Protein AF-A0A8C4R4C7-F1 (afdb_monomer_lite)

InterPro domains:
  IPR010342 Protein of unknown function DUF938 [PF06080] (3-63)
  IPR010342 Protein of unknown function DUF938 [PTHR20974] (1-64)

Organism: Eptatretus burgeri (NCBI:txid7764)

Secondary structure (DSSP, 8-state):
----HHHHHHHHHHHHHHHHTTTTSS-EEEEEES-TTSHHHHHHHHH-TTEEEEEE-SSHHHHHHHTT-

Radius of gyration: 11.84 Å; chains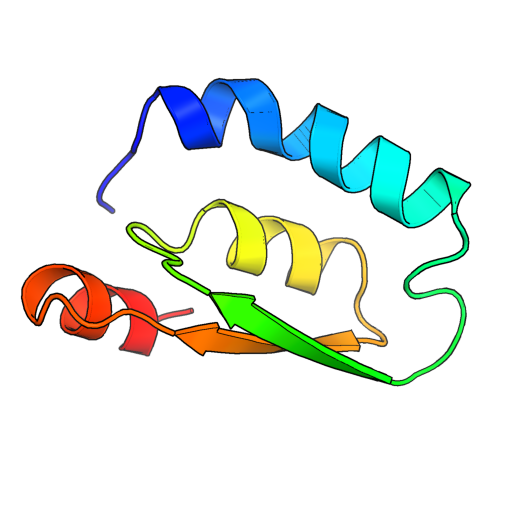: 1; bounding box: 25×22×32 Å

Foldseek 3Di:
DDDDPVCVVCLVVVLVVCVVVVHLVAAEEEEAEQCQQVSNVVVNCVVNVSYHYDYDYPDPVSVVNSVVD

Structure (mmCIF, N/CA/C/O backbone):
data_AF-A0A8C4R4C7-F1
#
_entry.id   AF-A0A8C4R4C7-F1
#
loop_
_atom_site.group_PDB
_atom_site.id
_atom_site.type_symbol
_atom_site.label_atom_id
_atom_site.label_alt_id
_atom_site.label_comp_id
_atom_site.label_asym_id
_atom_site.label_entity_id
_atom_site.label_seq_id
_atom_site.pdbx_PDB_ins_code
_atom_site.Cartn_x
_atom_site.Cartn_y
_atom_site.Cartn_z
_atom_site.occupancy
_atom_site.B_iso_or_equiv
_atom_site.auth_seq_id
_atom_site.auth_comp_id
_atom_site.auth_asym_id
_atom_site.auth_atom_id
_atom_site.pdbx_PDB_model_num
ATOM 1 N N . MET A 1 1 ? 5.555 -12.754 -8.817 1.00 60.06 1 MET A N 1
ATOM 2 C CA . MET A 1 1 ? 5.286 -11.466 -8.149 1.00 60.06 1 MET A CA 1
ATOM 3 C C . MET A 1 1 ? 6.257 -10.448 -8.719 1.00 60.06 1 MET A C 1
ATOM 5 O O . MET A 1 1 ? 7.454 -10.714 -8.707 1.00 60.06 1 MET A O 1
ATOM 9 N N . LEU A 1 2 ? 5.752 -9.368 -9.313 1.00 75.69 2 LEU A N 1
ATOM 10 C CA . LEU A 1 2 ? 6.585 -8.293 -9.849 1.00 75.69 2 LEU A CA 1
ATOM 11 C C . LEU A 1 2 ? 7.113 -7.468 -8.667 1.00 75.69 2 LEU A C 1
ATOM 13 O O . LEU A 1 2 ? 6.335 -7.092 -7.797 1.00 75.69 2 LEU A O 1
ATOM 17 N N . VAL A 1 3 ? 8.425 -7.240 -8.596 1.00 84.75 3 VAL A N 1
ATOM 18 C CA . VAL A 1 3 ? 9.053 -6.480 -7.504 1.00 84.75 3 VAL A CA 1
ATOM 19 C C . VAL A 1 3 ? 9.598 -5.179 -8.075 1.00 84.75 3 VAL A C 1
ATOM 21 O O . VAL A 1 3 ? 10.507 -5.192 -8.901 1.00 84.75 3 VAL A O 1
ATOM 24 N N . ALA A 1 4 ? 9.048 -4.058 -7.620 1.00 92.00 4 ALA A N 1
ATOM 25 C CA . ALA A 1 4 ? 9.531 -2.716 -7.893 1.00 92.00 4 ALA A CA 1
ATOM 26 C C . ALA A 1 4 ? 10.549 -2.320 -6.802 1.00 92.00 4 ALA A C 1
ATOM 28 O O . ALA A 1 4 ? 10.164 -2.153 -5.640 1.00 92.00 4 ALA A O 1
ATOM 29 N N . PRO A 1 5 ? 11.845 -2.142 -7.135 1.00 95.44 5 PRO A N 1
ATOM 30 C CA . PRO A 1 5 ? 12.886 -1.889 -6.134 1.00 95.44 5 PRO A CA 1
ATOM 31 C C . PRO A 1 5 ? 12.632 -0.639 -5.289 1.00 95.44 5 PRO A C 1
ATOM 33 O O . PRO A 1 5 ? 12.862 -0.641 -4.085 1.00 95.44 5 PRO A O 1
ATOM 36 N N . ALA A 1 6 ? 12.113 0.426 -5.905 1.00 94.88 6 ALA A N 1
ATOM 37 C CA . ALA A 1 6 ? 11.784 1.653 -5.188 1.00 94.88 6 ALA A CA 1
ATOM 38 C C . ALA A 1 6 ? 10.683 1.425 -4.141 1.00 94.88 6 ALA A C 1
ATOM 40 O O . ALA A 1 6 ? 10.837 1.875 -3.008 1.00 94.88 6 ALA A O 1
ATOM 41 N N . ALA A 1 7 ? 9.625 0.687 -4.502 1.00 95.38 7 ALA A N 1
ATOM 42 C CA . ALA A 1 7 ? 8.532 0.356 -3.592 1.00 95.38 7 ALA A CA 1
ATOM 43 C C . ALA A 1 7 ? 9.016 -0.528 -2.434 1.00 95.38 7 ALA A C 1
ATOM 45 O O . ALA A 1 7 ? 8.650 -0.299 -1.284 1.00 95.38 7 ALA A O 1
ATOM 46 N N . GLU A 1 8 ? 9.893 -1.495 -2.720 1.00 96.50 8 GLU A N 1
ATOM 47 C CA . GLU A 1 8 ? 10.485 -2.357 -1.695 1.00 96.50 8 GLU A CA 1
ATOM 48 C C . GLU A 1 8 ? 11.321 -1.564 -0.686 1.00 96.50 8 GLU A C 1
ATOM 50 O O . GLU A 1 8 ? 11.181 -1.753 0.521 1.00 96.50 8 GLU A O 1
ATOM 55 N N . ASN A 1 9 ? 12.143 -0.634 -1.174 1.00 97.69 9 ASN A N 1
ATOM 56 C CA . ASN A 1 9 ? 13.050 0.147 -0.338 1.00 97.69 9 ASN A CA 1
ATOM 57 C C . ASN A 1 9 ? 12.321 1.140 0.578 1.00 97.69 9 ASN A C 1
ATOM 59 O O . ASN A 1 9 ? 12.825 1.450 1.656 1.00 97.69 9 ASN A O 1
ATOM 63 N N . ASN A 1 10 ? 11.168 1.675 0.158 1.00 97.38 10 ASN A N 1
ATOM 64 C CA . ASN A 1 10 ? 10.499 2.764 0.876 1.00 97.38 10 ASN A CA 1
ATOM 65 C C . ASN A 1 10 ? 9.222 2.362 1.646 1.00 97.38 10 ASN A C 1
ATOM 67 O O . ASN A 1 10 ? 8.770 3.150 2.479 1.00 97.38 10 ASN A O 1
ATOM 71 N N . LYS A 1 11 ? 8.668 1.154 1.444 1.00 97.25 11 LYS A N 1
ATOM 72 C CA 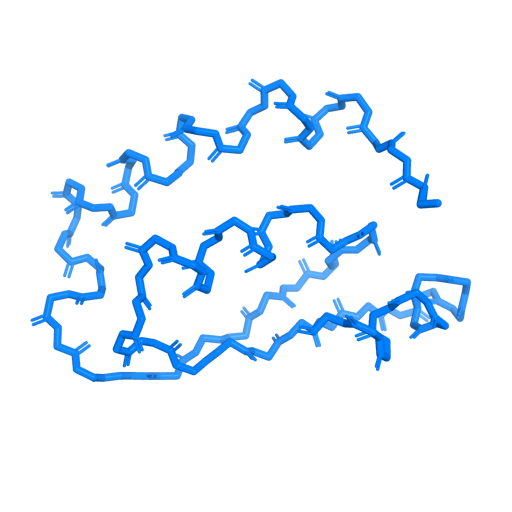. LYS A 1 11 ? 7.375 0.727 2.029 1.00 97.25 11 LYS A CA 1
ATOM 73 C C . LYS A 1 11 ? 7.281 0.886 3.551 1.00 97.25 11 LYS A C 1
ATOM 75 O O . LYS A 1 11 ? 6.284 1.392 4.058 1.00 97.25 11 LYS A O 1
ATOM 80 N N . HIS A 1 12 ? 8.329 0.518 4.289 1.00 98.38 12 HIS A N 1
ATOM 81 C CA . HIS A 1 12 ? 8.318 0.583 5.755 1.00 98.38 12 HIS A CA 1
ATOM 82 C C . HIS A 1 12 ? 8.394 2.020 6.280 1.00 98.38 12 HIS A C 1
ATOM 84 O O . HIS A 1 12 ? 7.691 2.358 7.229 1.00 98.38 12 HIS A O 1
ATOM 90 N N . TYR A 1 13 ? 9.180 2.881 5.627 1.00 98.31 13 TYR A N 1
ATOM 91 C CA . TYR A 1 13 ? 9.278 4.297 5.990 1.00 98.31 13 TYR A CA 1
ATOM 92 C C . TYR A 1 13 ? 7.942 5.020 5.789 1.00 98.31 13 TYR A C 1
ATOM 94 O O . TYR A 1 13 ? 7.533 5.827 6.621 1.00 98.31 13 TYR A O 1
ATOM 102 N N . ILE A 1 14 ? 7.226 4.705 4.706 1.00 97.94 14 ILE A N 1
ATOM 103 C CA . ILE A 1 14 ? 5.897 5.273 4.451 1.00 97.94 14 ILE A CA 1
ATOM 104 C C . ILE A 1 14 ? 4.898 4.790 5.509 1.00 97.94 14 ILE A C 1
ATOM 106 O O . ILE A 1 14 ? 4.177 5.608 6.084 1.00 97.94 14 ILE A O 1
ATOM 110 N N . LEU A 1 15 ? 4.888 3.489 5.821 1.00 98.19 15 LEU A N 1
ATOM 111 C CA . LEU A 1 15 ? 4.026 2.926 6.863 1.00 98.19 15 LEU A CA 1
ATOM 112 C C . LEU A 1 15 ? 4.258 3.586 8.233 1.00 98.19 15 LEU A C 1
ATOM 114 O O . LEU A 1 15 ? 3.298 3.884 8.947 1.00 98.19 15 LEU A O 1
ATOM 118 N N . GLU A 1 16 ? 5.517 3.835 8.598 1.00 98.38 16 GLU A N 1
ATOM 119 C CA . GLU A 1 16 ? 5.868 4.522 9.843 1.00 98.38 16 GLU A CA 1
ATOM 120 C C . GLU A 1 16 ? 5.263 5.930 9.895 1.00 98.38 16 GLU A C 1
ATOM 12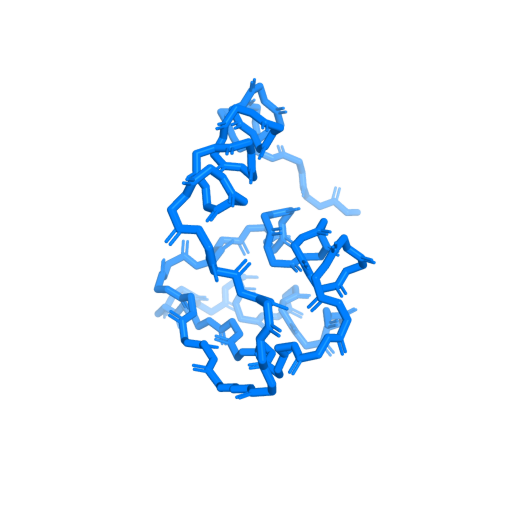2 O O . GLU A 1 16 ? 4.631 6.298 10.888 1.00 98.38 16 GLU A O 1
ATOM 127 N N . VAL A 1 17 ? 5.368 6.691 8.801 1.00 98.25 17 VAL A N 1
ATOM 128 C CA . VAL A 1 17 ? 4.766 8.027 8.705 1.00 98.25 17 VAL A CA 1
ATOM 129 C C . VAL A 1 17 ? 3.243 7.958 8.828 1.00 98.25 17 VAL A C 1
ATOM 131 O O . VAL A 1 17 ? 2.666 8.752 9.571 1.00 98.25 17 VAL A O 1
ATOM 134 N N . LEU A 1 18 ? 2.580 7.010 8.157 1.00 97.00 18 LEU A N 1
ATOM 135 C CA . LEU A 1 18 ? 1.127 6.829 8.263 1.00 97.00 18 LEU A CA 1
ATOM 136 C C . LEU A 1 18 ? 0.702 6.587 9.719 1.00 97.00 18 LEU A C 1
ATOM 138 O O . LEU A 1 18 ? -0.178 7.283 10.235 1.00 97.00 18 LEU A O 1
ATOM 142 N N . ARG A 1 19 ? 1.384 5.671 10.416 1.00 96.44 19 ARG A N 1
ATOM 143 C CA . ARG A 1 19 ? 1.132 5.374 11.835 1.00 96.44 19 ARG A CA 1
ATOM 144 C C . ARG A 1 19 ? 1.376 6.582 12.732 1.00 96.44 19 ARG A C 1
ATOM 146 O O . ARG A 1 19 ? 0.529 6.900 13.563 1.00 96.44 19 ARG A O 1
ATOM 153 N N . ALA A 1 20 ? 2.488 7.291 12.537 1.00 97.75 20 ALA A N 1
ATOM 154 C CA . ALA A 1 20 ? 2.823 8.486 13.310 1.00 97.75 20 ALA A CA 1
ATOM 155 C C . ALA A 1 20 ? 1.780 9.607 13.147 1.00 97.75 20 ALA A C 1
ATOM 157 O O . ALA A 1 20 ? 1.581 10.415 14.052 1.00 97.75 20 ALA A O 1
ATOM 158 N N . ARG A 1 21 ? 1.076 9.644 12.009 1.00 96.50 21 ARG A N 1
ATOM 159 C CA . ARG A 1 21 ? -0.042 10.566 11.753 1.00 96.50 21 ARG A CA 1
ATOM 160 C C . ARG A 1 21 ? -1.390 10.066 12.286 1.00 96.50 21 ARG A C 1
ATOM 162 O O . ARG A 1 21 ? -2.397 10.741 12.095 1.00 96.50 21 ARG A O 1
ATOM 169 N N . GLY A 1 22 ? -1.421 8.918 12.960 1.00 95.25 22 GLY A N 1
ATOM 170 C CA . GLY A 1 22 ? -2.639 8.305 13.491 1.00 95.25 22 GLY A CA 1
ATOM 171 C C . GLY A 1 22 ? -3.506 7.629 12.427 1.00 95.25 22 GLY A C 1
ATOM 172 O O . GLY A 1 22 ? -4.668 7.316 12.697 1.00 95.25 22 GLY A O 1
ATOM 173 N N . PHE A 1 23 ? -2.977 7.403 11.220 1.00 96.44 23 PHE A N 1
ATOM 174 C CA . PHE A 1 23 ? -3.698 6.675 10.183 1.00 96.44 23 PHE A CA 1
ATOM 175 C C . PHE A 1 23 ? -3.887 5.208 10.598 1.00 96.44 23 PHE A C 1
ATOM 177 O O . PHE A 1 23 ? -2.987 4.590 11.164 1.00 96.44 23 PHE A O 1
ATOM 184 N N . GLY A 1 24 ? -5.082 4.662 10.362 1.00 94.69 24 GLY A N 1
ATOM 185 C CA . GLY A 1 24 ? -5.459 3.313 10.800 1.00 94.69 24 GLY A CA 1
ATOM 186 C C . GLY A 1 24 ? -5.805 3.169 12.288 1.00 94.69 24 GLY A C 1
ATOM 187 O O . GLY A 1 24 ? -6.174 2.077 12.711 1.00 94.69 24 GLY A O 1
ATOM 188 N N . ALA A 1 25 ? -5.772 4.250 13.083 1.00 95.31 25 ALA A N 1
ATOM 189 C CA . ALA A 1 25 ? -6.219 4.223 14.485 1.00 95.31 25 ALA A CA 1
ATOM 190 C C . ALA A 1 25 ? -7.742 4.034 14.639 1.00 95.31 25 ALA A C 1
ATOM 192 O O . ALA A 1 25 ? -8.234 3.733 15.725 1.00 95.31 25 ALA A O 1
ATOM 193 N N . ARG A 1 26 ? -8.501 4.250 13.561 1.00 96.12 26 ARG A N 1
ATOM 194 C CA . ARG A 1 26 ? -9.941 3.997 13.466 1.00 96.12 26 ARG A CA 1
ATOM 195 C C . ARG A 1 26 ? -10.250 3.338 12.123 1.00 96.12 26 ARG A C 1
ATOM 197 O O . ARG A 1 26 ? -9.467 3.523 11.187 1.00 96.12 26 ARG A O 1
ATOM 204 N N . PRO A 1 27 ? -11.384 2.627 12.009 1.00 97.69 27 PRO A N 1
ATOM 205 C CA . PRO A 1 27 ? -11.817 2.077 10.739 1.00 97.69 27 PRO A CA 1
ATOM 206 C C . PRO A 1 27 ? -11.953 3.141 9.653 1.00 97.69 27 PRO A C 1
ATOM 208 O O . PRO A 1 27 ? -12.384 4.264 9.927 1.00 97.69 27 PRO A O 1
ATOM 211 N N . GLY A 1 28 ? -11.604 2.781 8.423 1.00 96.56 28 GLY A N 1
ATOM 212 C CA . GLY A 1 28 ? -11.665 3.703 7.297 1.00 96.56 28 GLY A CA 1
ATOM 213 C C . GLY A 1 28 ? -11.452 3.023 5.954 1.00 96.56 28 GLY A C 1
ATOM 214 O O . GLY A 1 28 ? -11.243 1.816 5.879 1.00 96.56 28 GLY A O 1
ATOM 215 N N . PHE A 1 29 ? -11.500 3.829 4.899 1.00 97.69 29 PHE A N 1
ATOM 216 C CA . PHE A 1 29 ? -11.270 3.404 3.523 1.00 97.69 29 PHE A CA 1
ATOM 217 C C . PHE A 1 29 ? -10.116 4.217 2.940 1.00 97.69 29 PHE A C 1
ATOM 219 O O . PHE A 1 29 ? -10.031 5.424 3.183 1.00 97.69 29 PHE A O 1
ATOM 226 N N . ALA A 1 30 ? -9.245 3.565 2.177 1.00 97.62 30 ALA A N 1
ATOM 227 C CA . ALA A 1 30 ? -8.102 4.187 1.525 1.00 97.62 30 ALA A CA 1
ATOM 228 C C . ALA A 1 30 ? -8.044 3.777 0.056 1.00 97.62 30 ALA A C 1
ATOM 230 O O . ALA A 1 30 ? -8.098 2.591 -0.251 1.00 97.62 30 ALA A O 1
ATOM 231 N N . LEU A 1 31 ? -7.904 4.753 -0.837 1.00 97.31 31 LEU A N 1
ATOM 232 C CA . LEU A 1 31 ? -7.584 4.523 -2.242 1.00 97.31 31 LEU A CA 1
ATOM 233 C C . LEU A 1 31 ? -6.085 4.755 -2.430 1.00 97.31 31 LEU A C 1
ATOM 235 O O . LEU A 1 31 ? -5.600 5.859 -2.174 1.00 97.31 31 LEU A O 1
ATOM 239 N N . GLU A 1 32 ? -5.364 3.735 -2.880 1.00 97.12 32 GLU A N 1
ATOM 240 C CA . GLU A 1 32 ? -3.983 3.888 -3.330 1.00 97.12 32 GLU A CA 1
ATOM 241 C C . GLU A 1 32 ? -3.987 4.164 -4.837 1.00 97.12 32 GLU A C 1
ATOM 243 O O . GLU A 1 32 ? -4.596 3.432 -5.618 1.00 97.12 32 GLU A O 1
ATOM 248 N N . LEU A 1 33 ? -3.351 5.262 -5.239 1.00 95.94 33 LEU A N 1
ATOM 249 C CA . LEU A 1 33 ? -3.234 5.669 -6.637 1.00 95.94 33 LEU A CA 1
ATOM 250 C C . LEU A 1 33 ? -1.899 5.188 -7.202 1.00 95.94 33 LEU A C 1
ATOM 252 O O . LEU A 1 33 ? -0.873 5.367 -6.548 1.00 95.94 33 LEU A O 1
ATOM 256 N N . ALA A 1 34 ? -1.918 4.675 -8.434 1.00 94.75 34 ALA A N 1
ATOM 257 C CA . ALA A 1 34 ? -0.737 4.145 -9.119 1.00 94.75 34 ALA A CA 1
ATOM 258 C C . ALA A 1 34 ? -0.034 3.047 -8.298 1.00 94.75 34 ALA A C 1
ATOM 260 O O . ALA A 1 34 ? 1.165 3.114 -8.019 1.00 94.75 34 ALA A O 1
ATOM 261 N N . SER A 1 35 ? -0.816 2.048 -7.883 1.00 95.88 35 SER A N 1
ATOM 262 C CA . SER A 1 35 ? -0.373 0.951 -7.020 1.00 95.88 35 SER A CA 1
ATOM 263 C C . SER A 1 35 ? 0.709 0.064 -7.644 1.00 95.88 35 SER A C 1
ATOM 265 O O . SER A 1 35 ? 1.416 -0.635 -6.912 1.00 95.88 35 SER A O 1
ATOM 267 N N . GLY A 1 36 ? 0.867 0.073 -8.973 1.00 94.69 36 GLY A N 1
ATOM 268 C CA . GLY A 1 36 ? 1.902 -0.678 -9.678 1.00 94.69 36 GLY A CA 1
ATOM 269 C C . GLY A 1 36 ? 1.906 -2.162 -9.304 1.00 94.69 36 GLY A C 1
ATOM 270 O O . GLY A 1 36 ? 0.965 -2.893 -9.592 1.00 94.69 36 GLY A O 1
ATOM 271 N N . SER A 1 37 ? 2.968 -2.613 -8.628 1.00 94.50 37 SER A N 1
ATOM 272 C CA . SER A 1 37 ? 3.123 -4.004 -8.176 1.00 94.50 37 SER A CA 1
ATOM 273 C C . SER A 1 37 ? 2.249 -4.400 -6.977 1.00 94.50 37 SER A C 1
ATOM 275 O O . SER A 1 37 ? 2.229 -5.576 -6.615 1.00 94.50 37 SER A O 1
ATOM 277 N N . GLY A 1 38 ? 1.594 -3.443 -6.312 1.00 95.44 38 GLY A N 1
ATOM 278 C CA . GLY A 1 38 ? 0.782 -3.679 -5.115 1.00 95.44 38 GLY A CA 1
ATOM 279 C C . GLY A 1 38 ? 1.582 -3.944 -3.831 1.00 95.44 38 GLY A C 1
ATOM 280 O O . GLY A 1 38 ? 1.012 -4.340 -2.814 1.00 95.44 38 GLY A O 1
ATOM 281 N N . GLN A 1 39 ? 2.905 -3.742 -3.832 1.00 95.94 39 GLN A N 1
ATOM 282 C CA . GLN A 1 39 ? 3.752 -4.019 -2.658 1.00 95.94 39 GLN A CA 1
ATOM 283 C C . GLN A 1 39 ? 3.403 -3.153 -1.439 1.00 95.94 39 GLN A C 1
ATOM 285 O O . GLN A 1 39 ? 3.500 -3.628 -0.307 1.00 95.94 39 GLN A O 1
ATOM 290 N N . HIS A 1 40 ? 3.027 -1.891 -1.660 1.00 97.06 40 HIS A N 1
ATOM 291 C CA . HIS A 1 40 ? 2.651 -0.956 -0.595 1.00 97.06 40 HIS A CA 1
ATOM 292 C C . HIS A 1 40 ? 1.319 -1.345 0.022 1.00 97.06 40 HIS A C 1
ATOM 294 O O . HIS A 1 40 ? 1.295 -1.696 1.199 1.00 97.06 40 HIS A O 1
ATOM 300 N N . VAL A 1 41 ? 0.254 -1.397 -0.779 1.00 96.62 41 VAL A N 1
ATOM 301 C CA . VAL A 1 41 ? -1.075 -1.784 -0.302 1.00 96.62 41 VAL A CA 1
ATOM 302 C C . VAL A 1 41 ? -1.095 -3.153 0.392 1.00 96.62 41 VAL A C 1
ATOM 304 O O . VAL A 1 41 ? -1.718 -3.272 1.443 1.00 96.62 41 VAL A O 1
ATOM 307 N N . THR A 1 42 ? -0.350 -4.153 -0.098 1.00 96.00 42 THR A N 1
ATOM 308 C CA . THR A 1 42 ? -0.264 -5.474 0.555 1.00 96.00 42 THR A CA 1
ATOM 309 C C . THR A 1 42 ? 0.309 -5.355 1.969 1.00 96.00 42 THR A C 1
ATOM 311 O O . THR A 1 42 ? -0.244 -5.906 2.923 1.00 96.00 42 THR A O 1
ATOM 314 N N . LEU A 1 43 ? 1.409 -4.606 2.125 1.00 97.31 43 LEU A N 1
ATOM 315 C CA . LEU A 1 43 ? 2.004 -4.359 3.437 1.00 97.31 43 LEU A CA 1
ATOM 316 C C . LEU A 1 43 ? 1.044 -3.551 4.318 1.00 97.31 43 LEU A C 1
ATOM 318 O O . LEU A 1 43 ? 0.791 -3.921 5.460 1.00 97.31 43 LEU A O 1
ATOM 322 N N . PHE A 1 44 ? 0.493 -2.456 3.797 1.00 97.56 44 PHE A N 1
ATOM 323 C CA . PHE A 1 44 ? -0.339 -1.549 4.578 1.00 97.56 44 PHE A CA 1
ATOM 324 C C . PHE A 1 44 ? -1.639 -2.205 5.040 1.00 97.56 44 PHE A C 1
ATOM 326 O O . PHE A 1 44 ? -2.037 -1.987 6.179 1.00 97.56 44 PHE A O 1
ATOM 333 N N . ALA A 1 45 ? -2.275 -3.037 4.213 1.00 96.31 45 ALA A N 1
ATOM 334 C CA . ALA A 1 45 ? -3.466 -3.791 4.595 1.00 96.31 45 ALA A CA 1
ATOM 335 C C . ALA A 1 45 ? -3.178 -4.772 5.739 1.00 96.31 45 ALA A C 1
ATOM 337 O O . ALA A 1 45 ? -3.968 -4.872 6.678 1.00 96.31 45 ALA A O 1
ATOM 338 N N . SER A 1 46 ? -2.017 -5.435 5.709 1.00 96.44 46 SER A N 1
ATOM 339 C CA . SER A 1 46 ? -1.576 -6.314 6.796 1.00 96.44 46 SER A CA 1
ATOM 340 C C . SER A 1 46 ? -1.270 -5.540 8.086 1.00 96.44 46 SER A C 1
ATOM 342 O O . SER A 1 46 ? -1.610 -5.987 9.180 1.00 96.44 46 SER A O 1
ATOM 344 N N . ASP A 1 47 ? -0.618 -4.382 7.978 1.00 97.81 47 ASP A N 1
ATOM 345 C CA . ASP A 1 47 ? -0.145 -3.596 9.124 1.00 97.81 47 ASP A CA 1
ATOM 346 C C . ASP A 1 47 ? -1.186 -2.614 9.696 1.00 97.81 47 ASP A C 1
ATOM 348 O O . ASP A 1 47 ? -1.014 -2.116 10.817 1.00 97.81 47 ASP A O 1
ATOM 352 N N . LEU A 1 48 ? -2.246 -2.313 8.942 1.00 97.38 48 LEU A N 1
ATOM 353 C CA . LEU A 1 48 ? -3.334 -1.392 9.286 1.00 97.38 48 LEU A CA 1
ATOM 354 C C . LEU A 1 48 ? -4.697 -2.064 9.010 1.00 97.38 48 LEU A C 1
ATOM 356 O O . LEU A 1 48 ? -5.457 -1.598 8.159 1.00 97.38 48 LEU A O 1
ATOM 360 N N . PRO A 1 49 ? -5.047 -3.134 9.751 1.00 96.19 49 PRO A N 1
ATOM 361 C CA . PRO A 1 49 ? -6.154 -4.039 9.413 1.00 96.19 49 PRO A CA 1
ATOM 362 C C . PRO A 1 49 ? -7.553 -3.418 9.535 1.00 96.19 49 PRO A C 1
ATOM 364 O O . PRO A 1 49 ? -8.540 -4.010 9.109 1.0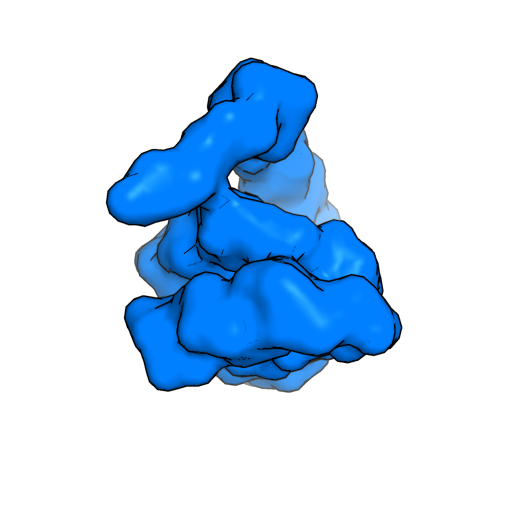0 96.19 49 PRO A O 1
ATOM 367 N N . HIS A 1 50 ? -7.669 -2.236 10.142 1.00 95.94 50 HIS A N 1
ATOM 368 C CA . HIS A 1 50 ? -8.934 -1.504 10.237 1.00 95.94 50 HIS A CA 1
ATOM 369 C C . HIS A 1 50 ? -9.211 -0.630 9.007 1.00 95.94 50 HIS A C 1
ATOM 371 O O . HIS A 1 50 ? -10.294 -0.056 8.890 1.00 95.94 50 HIS A O 1
ATOM 377 N N . VAL A 1 51 ? -8.252 -0.514 8.091 1.00 97.94 51 VAL A N 1
ATOM 378 C CA . VAL A 1 51 ? -8.406 0.239 6.850 1.00 97.94 51 VAL A CA 1
ATOM 379 C C . VAL A 1 51 ? -8.727 -0.737 5.727 1.00 97.94 51 VAL A C 1
ATOM 381 O O . VAL A 1 51 ? -7.961 -1.662 5.473 1.00 97.94 51 VAL A O 1
ATOM 384 N N . LEU A 1 52 ? -9.846 -0.522 5.035 1.00 97.31 52 LEU A N 1
ATOM 385 C CA . LEU A 1 52 ? -10.098 -1.192 3.767 1.00 97.31 52 LEU A CA 1
ATOM 386 C C . LEU A 1 52 ? -9.326 -0.463 2.670 1.00 97.31 52 LEU A C 1
ATOM 388 O O . LEU A 1 52 ? -9.575 0.717 2.407 1.00 97.31 52 LEU A O 1
ATOM 392 N N . TRP A 1 53 ? -8.403 -1.172 2.036 1.00 97.25 53 TRP A N 1
ATOM 393 C CA . TRP A 1 53 ? -7.586 -0.631 0.964 1.00 97.25 53 TRP A CA 1
ATOM 394 C C . TRP A 1 53 ? -8.175 -0.971 -0.399 1.00 97.25 53 TRP A C 1
ATOM 396 O O . TRP A 1 53 ? -8.559 -2.108 -0.656 1.00 97.25 53 TRP A O 1
ATOM 406 N N . GLN A 1 54 ? -8.209 0.022 -1.276 1.00 96.88 54 GLN A N 1
ATOM 407 C CA . GLN A 1 54 ? -8.526 -0.129 -2.682 1.00 96.88 54 GLN A CA 1
ATOM 408 C C . GLN A 1 54 ? -7.299 0.291 -3.491 1.00 96.88 54 GLN A C 1
ATOM 410 O O . GLN A 1 54 ? -7.033 1.488 -3.600 1.00 96.88 54 GLN A O 1
ATOM 415 N N . PRO A 1 55 ? -6.527 -0.654 -4.039 1.00 96.88 55 PRO A N 1
ATOM 416 C CA . PRO A 1 55 ? -5.485 -0.309 -4.988 1.00 96.88 55 PRO A CA 1
ATOM 417 C C . PRO A 1 55 ? -6.081 0.111 -6.332 1.00 96.88 55 PRO A C 1
ATOM 419 O O . PRO A 1 55 ? -7.176 -0.317 -6.709 1.00 96.88 55 PRO A O 1
ATOM 422 N N . SER A 1 56 ? -5.357 0.950 -7.068 1.00 96.81 56 SER A N 1
ATOM 423 C CA . SER A 1 56 ? -5.759 1.382 -8.406 1.00 96.81 56 SER A CA 1
ATOM 424 C C . SER A 1 5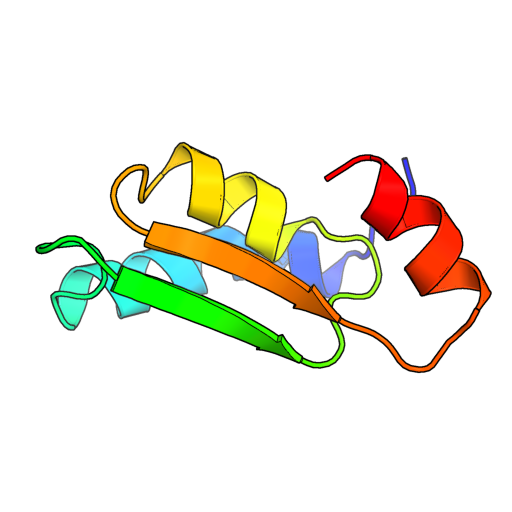6 ? -4.557 1.707 -9.281 1.00 96.81 56 SER A C 1
ATOM 426 O O . SER A 1 56 ? -3.555 2.252 -8.819 1.00 96.81 56 SER A O 1
ATOM 428 N N . ASP A 1 57 ? -4.671 1.400 -10.569 1.00 96.25 57 ASP A N 1
ATOM 429 C CA . ASP A 1 57 ? -3.692 1.776 -11.582 1.00 96.25 57 ASP A CA 1
ATOM 430 C C . ASP A 1 57 ? -4.389 1.964 -12.938 1.00 96.25 57 ASP A C 1
ATOM 432 O O . ASP A 1 57 ? -5.479 1.436 -13.156 1.00 96.25 57 ASP A O 1
ATOM 436 N N . ILE A 1 58 ? -3.789 2.746 -13.836 1.00 96.06 58 ILE A N 1
ATOM 437 C CA . ILE A 1 58 ? -4.283 2.920 -15.211 1.00 96.06 58 ILE A CA 1
ATOM 438 C C . ILE A 1 58 ? -3.627 1.923 -16.170 1.00 96.06 58 ILE A C 1
ATOM 440 O O . ILE A 1 58 ? -4.200 1.606 -17.213 1.00 96.06 58 ILE A O 1
ATOM 444 N N . ASP A 1 59 ? -2.431 1.434 -15.830 1.00 94.50 59 ASP A N 1
ATOM 445 C CA . ASP A 1 59 ? -1.737 0.452 -16.646 1.00 94.50 59 ASP A CA 1
ATOM 446 C C . ASP A 1 59 ? -2.390 -0.925 -16.496 1.00 94.50 59 ASP A C 1
ATOM 448 O O . ASP A 1 59 ? -2.487 -1.486 -15.403 1.00 94.50 59 ASP A O 1
ATOM 452 N N . SER A 1 60 ? -2.807 -1.490 -17.628 1.00 92.69 60 SER A N 1
ATOM 453 C CA . SER A 1 60 ? -3.406 -2.822 -17.708 1.00 92.69 60 SER A CA 1
ATOM 454 C C . SER A 1 60 ? -2.532 -3.919 -17.094 1.00 92.69 60 SER A C 1
ATOM 456 O O . SER A 1 60 ? -3.064 -4.802 -16.426 1.00 92.69 60 SER A O 1
ATOM 458 N N . ALA A 1 61 ? -1.206 -3.846 -17.254 1.00 90.56 61 ALA A N 1
ATOM 459 C CA . ALA A 1 61 ? -0.306 -4.849 -16.689 1.00 90.56 61 ALA A CA 1
ATOM 460 C C . ALA A 1 61 ? -0.279 -4.786 -15.153 1.00 90.56 61 ALA A C 1
ATOM 462 O O . ALA A 1 61 ? -0.264 -5.819 -14.485 1.00 90.56 61 ALA A O 1
ATOM 463 N N . SER A 1 62 ? -0.329 -3.580 -14.583 1.00 92.06 62 SER A N 1
ATOM 464 C CA . SER A 1 62 ? -0.472 -3.383 -13.138 1.00 92.06 62 SER A CA 1
ATOM 465 C C . SER A 1 62 ? -1.836 -3.872 -12.649 1.00 92.06 62 SER A C 1
ATOM 467 O O . SER A 1 62 ? -1.905 -4.617 -11.674 1.00 92.06 62 SER A O 1
ATOM 469 N N . LEU A 1 63 ? -2.923 -3.535 -13.356 1.00 91.88 63 LEU A N 1
ATOM 470 C CA . LEU A 1 63 ? -4.277 -3.985 -13.010 1.00 91.88 63 LEU A CA 1
ATOM 471 C C . LEU A 1 63 ? -4.396 -5.513 -12.929 1.00 91.88 63 LEU A C 1
ATOM 473 O O . LEU A 1 63 ? -5.059 -6.014 -12.023 1.00 91.88 63 LEU A O 1
ATOM 477 N N . GLU A 1 64 ? -3.735 -6.255 -13.822 1.00 90.56 64 GLU A N 1
ATOM 478 C CA . GLU A 1 64 ? -3.713 -7.722 -13.767 1.00 90.56 64 GLU A CA 1
ATOM 479 C C . GLU A 1 64 ? -3.121 -8.260 -12.460 1.00 90.56 64 GLU A C 1
ATOM 481 O O . GLU A 1 64 ? -3.631 -9.229 -11.899 1.00 90.56 64 GLU A O 1
ATOM 486 N N . VAL A 1 65 ? -2.069 -7.621 -11.946 1.00 88.00 65 VAL A N 1
ATOM 487 C CA . VAL A 1 65 ? -1.416 -8.030 -10.695 1.00 88.00 65 VAL A CA 1
ATOM 488 C C . VAL A 1 65 ? -2.248 -7.628 -9.474 1.00 88.00 65 VAL A C 1
ATOM 490 O O . VAL A 1 65 ? -2.324 -8.390 -8.510 1.00 88.00 65 VAL A O 1
ATOM 493 N N . LEU A 1 66 ? -2.908 -6.467 -9.517 1.00 90.62 66 LEU A N 1
ATOM 494 C CA . LEU A 1 66 ? -3.710 -5.946 -8.404 1.00 90.62 66 LEU A CA 1
ATOM 495 C C . LEU A 1 66 ? -4.975 -6.763 -8.116 1.00 90.62 66 LEU A C 1
ATOM 497 O O . LEU A 1 66 ? -5.502 -6.672 -7.014 1.00 90.62 66 LEU A O 1
ATOM 501 N N . MET A 1 67 ? -5.437 -7.601 -9.050 1.00 85.31 67 MET A N 1
ATOM 502 C CA . MET A 1 67 ? -6.553 -8.529 -8.804 1.00 85.31 67 MET A CA 1
ATOM 503 C C . MET A 1 67 ? -6.254 -9.586 -7.725 1.00 85.31 67 MET A C 1
ATOM 505 O O . MET A 1 67 ? -7.174 -10.268 -7.274 1.00 85.31 67 MET A O 1
ATOM 509 N N . PHE A 1 68 ? -4.988 -9.739 -7.327 1.00 82.69 68 PHE A N 1
ATOM 510 C CA . PHE A 1 68 ? -4.539 -10.708 -6.322 1.00 82.69 68 PHE A CA 1
ATOM 511 C C . PHE A 1 68 ? -4.121 -10.073 -4.990 1.00 82.69 68 PHE A C 1
ATOM 513 O O . PHE A 1 68 ? -3.594 -10.782 -4.129 1.00 82.69 68 PHE A O 1
ATOM 520 N N . VAL A 1 69 ? -4.306 -8.759 -4.848 1.00 78.81 69 VAL A N 1
ATOM 521 C CA . VAL A 1 69 ? -4.010 -7.992 -3.630 1.00 78.81 69 VAL A CA 1
ATOM 522 C C . VAL A 1 69 ? -5.273 -7.850 -2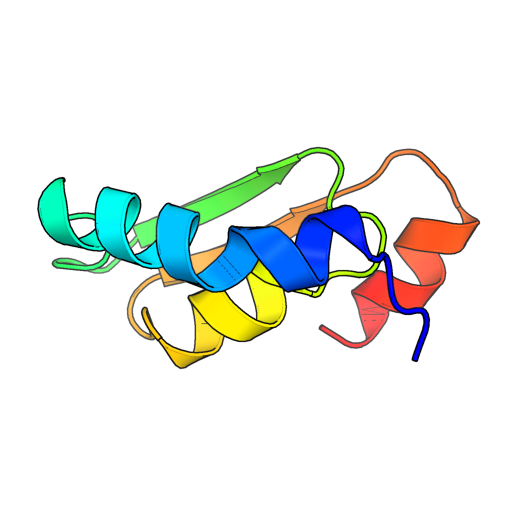.793 1.00 78.81 69 VAL A C 1
ATOM 524 O O . VAL A 1 69 ? -5.174 -8.066 -1.566 1.00 78.81 69 VAL A O 1
#

Sequence (69 aa):
MLVAPAAENNKHYILEVLRARGFGARPGFALELASGSGQHVTLFASDLPHVLWQPSDIDSASLEVLMFV

pLDDT: mean 94.36, std 6.06, range [60.06, 98.38]